Protein AF-A0A924T912-F1 (afdb_monomer)

Foldseek 3Di:
DQLAVPHAQFALDLLLLLQPHAEEDEDDDDCPDPVSVVVVVVVCVPRQKYHYRPPGIFGDDPDPLVRLVNSVSSVVSVVVCVVCVVVHHRDGDDPVSSVVSNVPPDDCVVLVVVDPDDPNVVSCVPPPPPDPPPDDDDDD

Solvent-accessible surface area (backbone atoms only — not comparable to full-atom values): 8494 Å² total; per-residue (Å²): 130,44,49,68,78,74,44,78,80,61,45,64,40,78,73,30,26,67,44,58,70,52,54,68,45,74,75,73,73,85,79,81,46,70,71,53,48,50,52,52,54,59,71,38,66,87,40,38,32,31,34,33,36,76,74,51,71,51,50,55,58,100,40,72,70,57,18,49,54,48,46,49,36,53,50,58,27,50,52,50,47,54,55,37,54,75,79,48,80,74,76,56,63,50,72,67,54,32,59,62,50,35,68,56,73,80,56,72,66,52,58,65,70,71,50,78,77,63,65,42,61,50,49,48,70,74,70,50,76,80,72,76,73,89,80,77,79,84,75,134

Structure (mmCIF, N/CA/C/O backbone):
data_AF-A0A924T912-F1
#
_entry.id   AF-A0A924T912-F1
#
loop_
_atom_site.group_PDB
_atom_site.id
_atom_site.type_symbol
_atom_site.label_atom_id
_atom_site.label_alt_id
_atom_site.label_comp_id
_atom_site.label_asym_id
_atom_site.label_entity_id
_atom_site.label_seq_id
_atom_site.pdbx_PDB_ins_code
_atom_site.Cartn_x
_atom_site.Cartn_y
_atom_site.Cartn_z
_atom_site.occupancy
_atom_site.B_iso_or_equiv
_atom_site.auth_seq_id
_atom_site.auth_comp_id
_atom_site.auth_asym_id
_atom_site.auth_atom_id
_atom_site.pdbx_PDB_model_num
ATOM 1 N N . MET A 1 1 ? 5.621 2.416 8.209 1.00 67.75 1 MET A N 1
ATOM 2 C CA . MET A 1 1 ? 4.510 3.397 8.269 1.00 67.75 1 MET A CA 1
ATOM 3 C C . MET A 1 1 ? 3.160 2.756 8.614 1.00 67.75 1 MET A C 1
ATOM 5 O O . MET A 1 1 ? 2.551 3.226 9.553 1.00 67.75 1 MET A O 1
ATOM 9 N N . LEU A 1 2 ? 2.723 1.642 8.011 1.00 90.06 2 LEU A N 1
ATOM 10 C CA . LEU A 1 2 ? 1.602 0.830 8.556 1.00 90.06 2 LEU A CA 1
ATOM 11 C C . LEU A 1 2 ? 2.043 -0.606 8.882 1.00 90.06 2 LEU A C 1
ATOM 13 O O . LEU A 1 2 ? 1.811 -1.116 9.978 1.00 90.06 2 LEU A O 1
ATOM 17 N N . THR A 1 3 ? 2.818 -1.213 7.980 1.00 93.31 3 THR A N 1
ATOM 18 C CA . THR A 1 3 ? 3.307 -2.596 8.116 1.00 93.31 3 THR A CA 1
ATOM 19 C C . THR A 1 3 ? 4.223 -2.832 9.318 1.00 93.31 3 THR A C 1
ATOM 21 O O . THR A 1 3 ? 4.304 -3.956 9.803 1.00 93.31 3 THR A O 1
ATOM 24 N N . THR A 1 4 ? 4.897 -1.794 9.825 1.00 92.62 4 THR A N 1
ATOM 25 C CA . THR A 1 4 ? 5.764 -1.874 11.017 1.00 92.62 4 THR A CA 1
ATOM 26 C C . THR A 1 4 ? 4.980 -2.110 12.307 1.00 92.62 4 THR A C 1
ATOM 28 O O . THR A 1 4 ? 5.515 -2.687 13.244 1.00 92.62 4 THR A O 1
ATOM 31 N N . VAL A 1 5 ? 3.713 -1.694 12.345 1.00 92.44 5 VAL A N 1
ATOM 32 C CA . VAL A 1 5 ? 2.818 -1.846 13.504 1.00 92.44 5 VAL A CA 1
ATOM 33 C C . VAL A 1 5 ? 1.704 -2.865 13.236 1.00 92.44 5 VAL A C 1
ATOM 35 O O . VAL A 1 5 ? 0.699 -2.890 13.935 1.00 92.44 5 VAL A O 1
ATOM 38 N N . GLY A 1 6 ? 1.859 -3.694 12.197 1.00 91.00 6 GLY A N 1
ATOM 39 C CA . GLY A 1 6 ? 0.881 -4.720 11.825 1.00 91.00 6 GLY A CA 1
ATOM 40 C C . GLY A 1 6 ? -0.423 -4.184 11.228 1.00 91.00 6 GLY A C 1
ATOM 41 O O . GLY A 1 6 ? -1.353 -4.960 11.036 1.00 91.00 6 GLY A O 1
ATOM 42 N N . GLN A 1 7 ? -0.498 -2.889 10.906 1.00 93.44 7 GLN A N 1
ATOM 43 C CA . GLN A 1 7 ? -1.678 -2.300 10.278 1.00 93.44 7 GLN A CA 1
ATOM 44 C C . GLN A 1 7 ? -1.723 -2.631 8.785 1.00 93.44 7 GLN A C 1
ATOM 46 O O . GLN A 1 7 ? -0.728 -2.493 8.065 1.00 93.44 7 GLN A O 1
ATOM 51 N N . THR A 1 8 ? -2.897 -3.049 8.316 1.00 93.25 8 THR A N 1
ATOM 52 C CA . THR A 1 8 ? -3.184 -3.243 6.891 1.00 93.25 8 THR A CA 1
ATOM 53 C C . THR A 1 8 ? -3.522 -1.911 6.244 1.00 93.25 8 THR A C 1
ATOM 55 O O . THR A 1 8 ? -4.198 -1.088 6.856 1.00 93.25 8 THR A O 1
ATOM 58 N N . TRP A 1 9 ? -3.112 -1.703 4.996 1.00 96.06 9 TRP A N 1
ATOM 59 C CA . TRP A 1 9 ? -3.560 -0.539 4.235 1.00 96.06 9 TRP A CA 1
ATOM 60 C C . TRP A 1 9 ? -5.038 -0.678 3.868 1.00 96.06 9 TRP A C 1
ATOM 62 O O . TRP A 1 9 ? -5.480 -1.757 3.475 1.00 96.06 9 TRP A O 1
ATOM 72 N N . GLN A 1 10 ? -5.793 0.408 4.003 1.00 96.19 10 GLN A N 1
ATOM 73 C CA . GLN A 1 10 ? -7.221 0.455 3.711 1.00 96.19 10 GLN A CA 1
ATOM 74 C C . GLN A 1 10 ? -7.560 1.706 2.888 1.00 96.19 10 GLN A C 1
ATOM 76 O O . GLN A 1 10 ? -6.999 2.769 3.162 1.00 96.19 10 GLN A O 1
ATOM 81 N N . PRO A 1 11 ? -8.484 1.635 1.913 1.00 95.62 11 PRO A N 1
ATOM 82 C CA . PRO A 1 11 ? -8.853 2.783 1.087 1.00 95.62 11 PRO A CA 1
ATOM 83 C C . PRO A 1 11 ? -9.719 3.770 1.885 1.00 95.62 11 PRO A C 1
ATOM 85 O O . PRO A 1 11 ? -10.941 3.674 1.908 1.00 95.62 11 PRO A O 1
ATOM 88 N N . VAL A 1 12 ? -9.087 4.743 2.543 1.00 95.88 12 VAL A N 1
ATOM 89 C CA . VAL A 1 12 ? -9.761 5.788 3.343 1.00 95.88 12 VAL A CA 1
ATOM 90 C C . VAL A 1 12 ? -9.991 7.078 2.548 1.00 95.88 12 VAL A C 1
ATOM 92 O O . VAL A 1 12 ? -10.435 8.091 3.084 1.00 95.88 12 VAL A O 1
ATOM 95 N N . THR A 1 13 ? -9.658 7.064 1.256 1.00 92.38 13 THR A N 1
ATOM 96 C CA . THR A 1 13 ? -9.883 8.167 0.322 1.00 92.38 13 THR A CA 1
ATOM 97 C C . THR A 1 13 ? -10.392 7.670 -1.019 1.00 92.38 13 THR A C 1
ATOM 99 O O . THR A 1 13 ? -10.016 6.598 -1.490 1.00 92.38 13 THR A O 1
ATOM 102 N N . MET A 1 14 ? -11.177 8.508 -1.693 1.00 91.94 14 MET A N 1
ATOM 103 C CA . MET A 1 14 ? -11.712 8.225 -3.028 1.00 91.94 14 MET A CA 1
ATOM 104 C C . MET A 1 14 ? -10.601 7.986 -4.059 1.00 91.94 14 MET A C 1
ATOM 106 O O . MET A 1 14 ? -10.724 7.125 -4.923 1.00 91.94 14 MET A O 1
ATOM 110 N N . GLN A 1 15 ? -9.495 8.728 -3.966 1.00 87.69 15 GLN A N 1
ATOM 111 C CA . GLN A 1 15 ? -8.365 8.628 -4.891 1.00 87.69 15 GLN A CA 1
ATOM 112 C C . GLN A 1 15 ? -7.656 7.278 -4.779 1.00 87.69 15 GLN A C 1
ATOM 114 O O . GLN A 1 15 ? -7.162 6.771 -5.778 1.00 87.69 15 GLN A O 1
ATOM 119 N N . ALA A 1 16 ? -7.632 6.679 -3.588 1.00 89.56 16 ALA A N 1
ATOM 120 C CA . ALA A 1 16 ? -6.985 5.395 -3.352 1.00 89.56 16 ALA A CA 1
ATOM 121 C C . ALA A 1 16 ? -7.662 4.230 -4.087 1.00 89.56 16 ALA A C 1
ATOM 123 O O . ALA A 1 16 ? -7.008 3.232 -4.382 1.00 89.56 16 ALA A O 1
ATOM 124 N N . THR A 1 17 ? -8.943 4.368 -4.444 1.00 91.88 17 THR A N 1
ATOM 125 C CA . THR A 1 17 ? -9.720 3.322 -5.135 1.00 91.88 17 THR A CA 1
ATOM 126 C C . THR A 1 17 ? -9.101 2.895 -6.467 1.00 91.88 17 THR A C 1
ATOM 128 O O . THR A 1 17 ? -9.247 1.746 -6.877 1.00 91.88 17 THR A O 1
ATOM 131 N N . VAL A 1 18 ? -8.325 3.771 -7.120 1.00 88.69 18 VAL A N 1
ATOM 132 C CA . VAL A 1 18 ? -7.648 3.457 -8.389 1.00 88.69 18 VAL A CA 1
ATOM 133 C C . VAL A 1 18 ? -6.595 2.355 -8.252 1.00 88.69 18 VAL A C 1
ATOM 135 O O . VAL A 1 18 ? -6.239 1.745 -9.268 1.00 88.69 18 VAL A O 1
ATOM 138 N N . LEU A 1 19 ? -6.076 2.131 -7.038 1.00 90.94 19 LEU A N 1
ATOM 139 C CA . LEU A 1 19 ? -5.045 1.138 -6.718 1.00 90.94 19 LEU A CA 1
ATOM 140 C C . LEU A 1 19 ? -5.626 -0.270 -6.566 1.00 90.94 19 LEU A C 1
ATOM 142 O O . LEU A 1 19 ? -4.934 -1.236 -6.866 1.00 90.94 19 LEU A O 1
ATOM 146 N N . GLY A 1 20 ? -6.889 -0.387 -6.150 1.00 90.50 20 GLY A N 1
ATOM 147 C CA . GLY A 1 20 ? -7.423 -1.655 -5.658 1.00 90.50 20 GLY A CA 1
ATOM 148 C C . GLY A 1 20 ? -6.731 -2.103 -4.359 1.00 90.50 20 GLY A C 1
ATOM 149 O O . GLY A 1 20 ? -6.162 -1.270 -3.645 1.00 90.50 20 GLY A O 1
ATOM 150 N N . PRO A 1 21 ? -6.787 -3.404 -4.024 1.00 91.38 21 PRO A N 1
ATOM 151 C CA . PRO A 1 21 ? -6.105 -3.952 -2.855 1.00 91.38 21 PRO A CA 1
ATOM 152 C C . PRO A 1 21 ? -4.584 -3.754 -2.915 1.00 91.38 21 PRO A C 1
ATOM 154 O O . PRO A 1 21 ? -3.977 -3.879 -3.977 1.00 91.38 21 PRO A O 1
ATOM 157 N N . ALA A 1 22 ? -3.965 -3.515 -1.756 1.00 94.62 22 ALA A N 1
ATOM 158 C CA . ALA A 1 22 ? -2.513 -3.419 -1.600 1.00 94.62 22 ALA A CA 1
ATOM 159 C C . ALA A 1 22 ? -2.006 -4.535 -0.660 1.00 94.62 22 ALA A C 1
ATOM 161 O O . ALA A 1 22 ? -1.908 -4.318 0.555 1.00 94.62 22 ALA A O 1
ATOM 162 N N . PRO A 1 23 ? -1.727 -5.750 -1.176 1.00 94.56 23 PRO A N 1
ATOM 163 C CA . PRO A 1 23 ? -1.279 -6.876 -0.360 1.00 94.56 23 PRO A CA 1
ATOM 164 C C . PRO A 1 23 ? 0.109 -6.630 0.254 1.00 94.56 23 PR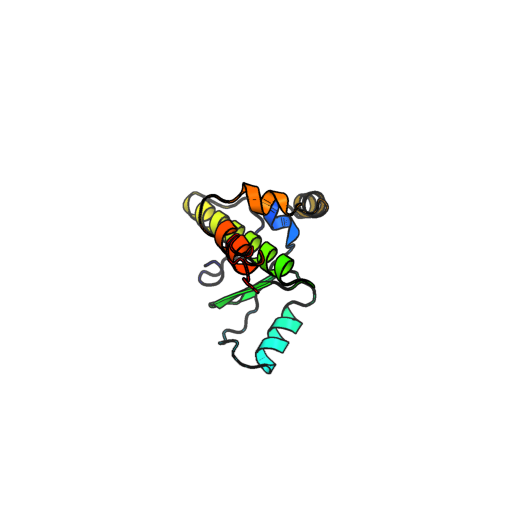O A C 1
ATOM 166 O O . PRO A 1 23 ? 0.881 -5.791 -0.209 1.00 94.56 23 PRO A O 1
ATOM 169 N N . VAL A 1 24 ? 0.436 -7.372 1.320 1.00 95.44 24 VAL A N 1
ATOM 170 C CA . VAL A 1 24 ? 1.703 -7.225 2.057 1.00 95.44 24 VAL A CA 1
ATOM 171 C C . VAL A 1 24 ? 2.659 -8.370 1.730 1.00 95.44 24 VAL A C 1
ATOM 173 O O . VAL A 1 24 ? 2.423 -9.514 2.128 1.00 95.44 24 VAL A O 1
ATOM 176 N N . PHE A 1 25 ? 3.782 -8.054 1.088 1.00 95.12 25 PHE A N 1
ATOM 177 C CA . PHE A 1 25 ? 4.904 -8.969 0.916 1.00 95.12 25 PHE A CA 1
ATOM 178 C C . PHE A 1 25 ? 5.543 -9.248 2.280 1.00 95.12 25 PHE A C 1
ATOM 180 O O . PHE A 1 25 ? 6.034 -8.342 2.964 1.00 95.12 25 PHE A O 1
ATOM 187 N N . LYS A 1 26 ? 5.480 -10.511 2.718 1.00 93.38 26 LYS A N 1
ATOM 188 C CA . LYS A 1 26 ? 5.789 -10.899 4.106 1.00 93.38 26 LYS A CA 1
ATOM 189 C C . LYS A 1 26 ? 7.282 -11.0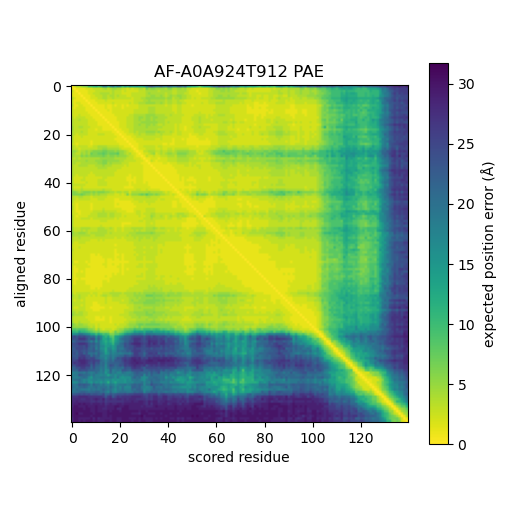61 4.388 1.00 93.38 26 LYS A C 1
ATOM 191 O O . LYS A 1 26 ? 7.688 -10.887 5.541 1.00 93.38 26 LYS A O 1
ATOM 196 N N . LYS A 1 27 ? 8.082 -11.425 3.380 1.00 93.19 27 LYS A N 1
ATOM 197 C CA . LYS A 1 27 ? 9.524 -11.647 3.539 1.00 93.19 27 LYS A CA 1
ATOM 198 C C . LYS A 1 27 ? 10.197 -10.314 3.868 1.00 93.19 27 LYS A C 1
ATOM 200 O O . LYS A 1 27 ? 10.060 -9.340 3.138 1.00 93.19 27 LYS A O 1
ATOM 205 N N . THR A 1 28 ? 10.908 -10.271 4.994 1.00 90.19 28 THR A N 1
ATOM 206 C CA . THR A 1 28 ? 11.704 -9.100 5.387 1.00 90.19 28 THR A CA 1
ATOM 207 C C . THR A 1 28 ? 13.104 -9.269 4.808 1.00 90.19 28 THR A C 1
ATOM 209 O O . THR A 1 28 ? 13.853 -10.131 5.260 1.00 90.19 28 THR A O 1
ATOM 212 N N . ALA A 1 29 ? 13.436 -8.481 3.791 1.00 88.25 29 ALA A N 1
ATOM 213 C CA . ALA A 1 29 ? 14.738 -8.494 3.135 1.00 88.25 29 ALA A CA 1
ATOM 214 C C . ALA A 1 29 ? 15.048 -7.109 2.555 1.00 88.25 29 ALA A C 1
ATOM 216 O O . ALA A 1 29 ? 14.133 -6.354 2.228 1.00 88.25 29 ALA A O 1
ATOM 217 N N . SER A 1 30 ? 16.335 -6.792 2.403 1.00 90.50 30 SER A N 1
ATOM 218 C CA . SER A 1 30 ? 16.758 -5.689 1.538 1.00 90.50 30 SER A CA 1
ATOM 219 C C . SER A 1 30 ? 16.658 -6.164 0.092 1.00 90.50 30 SER A C 1
ATOM 221 O O . SER A 1 30 ? 17.342 -7.114 -0.291 1.00 90.50 30 SER A O 1
ATOM 223 N N . ILE A 1 31 ? 15.773 -5.555 -0.698 1.00 91.06 31 ILE A N 1
ATOM 224 C CA . ILE A 1 31 ? 15.567 -5.932 -2.101 1.00 91.06 31 ILE A CA 1
ATOM 225 C C . ILE A 1 31 ? 16.687 -5.305 -2.937 1.00 91.06 31 ILE A C 1
ATOM 227 O O . ILE A 1 31 ? 16.546 -4.219 -3.489 1.00 91.06 31 ILE A O 1
ATOM 231 N N . ASN A 1 32 ? 17.838 -5.973 -2.966 1.00 93.69 32 ASN A N 1
ATOM 232 C CA . ASN A 1 32 ? 19.071 -5.479 -3.587 1.00 93.69 32 ASN A CA 1
ATOM 233 C C . ASN A 1 32 ? 19.654 -6.442 -4.636 1.00 93.69 32 ASN A C 1
ATOM 235 O O . ASN A 1 32 ? 20.784 -6.262 -5.087 1.00 93.69 32 ASN A O 1
ATOM 239 N N . SER A 1 33 ? 18.890 -7.463 -5.024 1.00 95.56 33 SER A N 1
ATOM 240 C CA . SER A 1 33 ? 19.272 -8.445 -6.034 1.00 95.56 33 SER A CA 1
ATOM 241 C C . SER A 1 33 ? 18.152 -8.644 -7.050 1.00 95.56 33 SER A C 1
ATOM 243 O O . SER A 1 33 ? 16.973 -8.469 -6.739 1.00 95.56 33 SER A O 1
ATOM 245 N N . VAL A 1 34 ? 18.523 -9.052 -8.266 1.00 96.62 34 VAL A N 1
ATOM 246 C CA . VAL A 1 34 ? 17.561 -9.345 -9.341 1.00 96.62 34 VAL A CA 1
ATOM 247 C C . VAL A 1 34 ? 16.596 -10.455 -8.925 1.00 96.62 34 VAL A C 1
ATOM 249 O O . VAL A 1 34 ? 15.399 -10.324 -9.144 1.00 96.62 34 VAL A O 1
ATOM 252 N N . ALA A 1 35 ? 17.091 -11.507 -8.267 1.00 96.50 35 ALA A N 1
ATOM 253 C CA . ALA A 1 35 ? 16.258 -12.616 -7.804 1.00 96.50 3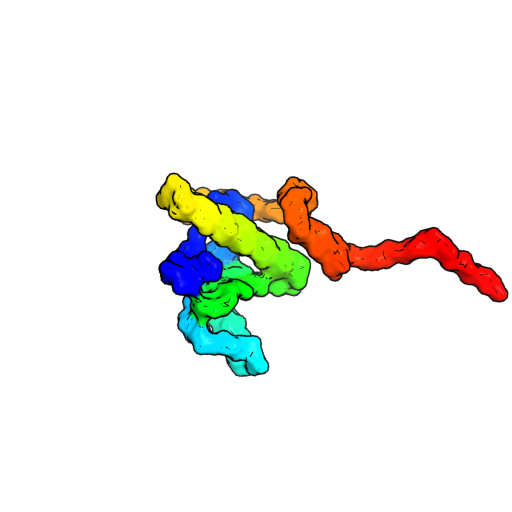5 ALA A CA 1
ATOM 254 C C . ALA A 1 35 ? 15.168 -12.159 -6.818 1.00 96.50 35 ALA A C 1
ATOM 256 O O . ALA A 1 35 ? 14.011 -12.537 -6.967 1.00 96.50 35 ALA A O 1
ATOM 257 N N . LEU A 1 36 ? 15.510 -11.294 -5.854 1.00 94.56 36 LEU A N 1
ATOM 258 C CA . LEU A 1 36 ? 14.518 -10.727 -4.933 1.00 94.56 36 LEU A CA 1
ATOM 259 C C . LEU A 1 36 ? 13.569 -9.753 -5.638 1.00 94.56 36 LEU A C 1
ATOM 261 O O . LEU A 1 36 ? 12.391 -9.702 -5.304 1.00 94.56 36 LEU A O 1
ATOM 265 N N . GLY A 1 37 ? 14.065 -8.989 -6.615 1.00 94.31 37 GLY A N 1
ATOM 266 C CA . GLY A 1 37 ? 13.225 -8.120 -7.437 1.00 94.31 37 GLY A CA 1
ATOM 267 C C . GLY A 1 37 ? 12.172 -8.905 -8.224 1.00 94.31 37 GLY A C 1
ATOM 268 O O . GLY A 1 37 ? 11.010 -8.508 -8.242 1.00 94.31 37 GLY A O 1
ATOM 269 N N . LEU A 1 38 ? 12.558 -10.040 -8.813 1.00 96.12 38 LEU A N 1
ATOM 270 C CA . LEU A 1 38 ? 11.641 -10.947 -9.506 1.00 96.12 38 LEU A CA 1
ATOM 271 C C . LEU A 1 38 ? 10.623 -11.565 -8.548 1.00 96.12 38 LEU A C 1
ATOM 273 O O . LEU A 1 38 ? 9.447 -11.595 -8.877 1.00 96.12 38 LEU A O 1
ATOM 277 N N . GLU A 1 39 ? 11.036 -11.960 -7.343 1.00 96.62 39 GLU A N 1
ATOM 278 C CA . GLU A 1 39 ? 10.106 -12.471 -6.329 1.00 96.62 39 GLU A CA 1
ATOM 279 C C . GLU A 1 39 ? 9.053 -11.421 -5.927 1.00 96.62 39 GLU A C 1
ATOM 281 O O . GLU A 1 39 ? 7.876 -11.738 -5.765 1.00 96.62 39 GLU A O 1
ATOM 286 N N . VAL A 1 40 ? 9.451 -10.151 -5.791 1.00 95.25 40 VAL A N 1
ATOM 287 C CA . VAL A 1 40 ? 8.508 -9.052 -5.524 1.00 95.25 40 VAL A CA 1
ATOM 288 C C . VAL A 1 40 ? 7.595 -8.800 -6.726 1.00 95.25 40 VAL A C 1
ATOM 290 O O . VAL A 1 40 ? 6.410 -8.529 -6.538 1.00 95.25 40 VAL A O 1
ATOM 293 N N . ALA A 1 41 ? 8.121 -8.891 -7.950 1.00 94.12 41 ALA A N 1
ATOM 294 C CA . ALA A 1 41 ? 7.333 -8.735 -9.169 1.00 94.12 41 ALA A CA 1
ATOM 295 C C . ALA A 1 41 ? 6.299 -9.862 -9.332 1.00 94.12 41 ALA A C 1
ATOM 297 O O . ALA A 1 41 ? 5.146 -9.581 -9.647 1.00 94.12 41 ALA A O 1
ATOM 298 N N . GLU A 1 42 ? 6.684 -11.109 -9.052 1.00 96.06 42 GLU A N 1
ATOM 299 C CA . GLU A 1 42 ? 5.775 -12.259 -9.001 1.00 96.06 42 GLU A CA 1
ATOM 300 C C . GLU A 1 42 ? 4.725 -12.085 -7.907 1.00 96.06 42 GLU A C 1
ATOM 302 O O . GLU A 1 42 ? 3.550 -12.313 -8.155 1.00 96.06 42 GLU A O 1
ATOM 307 N N . PHE A 1 43 ? 5.113 -11.622 -6.715 1.00 95.69 43 PHE A N 1
ATOM 308 C CA . PHE A 1 43 ? 4.161 -11.354 -5.636 1.00 95.69 43 PHE A CA 1
ATOM 309 C C . PHE A 1 43 ? 3.135 -10.275 -5.994 1.00 95.69 43 PHE A C 1
ATOM 311 O O . PHE A 1 43 ? 2.001 -10.320 -5.516 1.00 95.69 43 PHE A O 1
ATOM 318 N N . LEU A 1 44 ? 3.541 -9.280 -6.784 1.00 93.38 44 LEU A N 1
ATOM 319 C CA . LEU A 1 44 ? 2.643 -8.221 -7.210 1.00 93.38 44 LEU A CA 1
ATOM 320 C C . LEU A 1 44 ? 1.510 -8.782 -8.087 1.00 93.38 44 LEU A C 1
ATOM 322 O O . LEU A 1 44 ? 0.402 -8.279 -7.974 1.00 93.38 44 LEU A O 1
ATOM 326 N N . ASP A 1 45 ? 1.763 -9.809 -8.908 1.00 91.12 45 ASP A N 1
ATOM 327 C CA . ASP A 1 45 ? 0.771 -10.586 -9.684 1.00 91.12 45 ASP A CA 1
ATOM 328 C C . ASP A 1 45 ? -0.376 -9.754 -10.300 1.00 91.12 45 ASP A C 1
ATOM 330 O O . ASP A 1 45 ? -1.565 -10.006 -10.104 1.00 91.12 45 ASP A O 1
ATOM 334 N N . GLY A 1 46 ? -0.031 -8.667 -10.994 1.00 85.56 46 GLY A N 1
ATOM 335 C CA . GLY A 1 46 ? -1.016 -7.779 -11.627 1.00 85.56 46 GLY A CA 1
ATOM 336 C C . GLY A 1 46 ? -1.765 -6.831 -10.677 1.00 85.56 46 GLY A C 1
ATOM 337 O O . GLY A 1 46 ? -2.513 -5.969 -11.146 1.00 85.56 46 GLY A O 1
ATOM 338 N N . ALA A 1 47 ? -1.540 -6.906 -9.363 1.00 92.19 47 ALA A N 1
ATOM 339 C CA . ALA A 1 47 ? -1.901 -5.832 -8.446 1.00 92.19 47 ALA A CA 1
ATOM 340 C C . ALA A 1 47 ? -1.127 -4.554 -8.804 1.00 92.19 47 ALA A C 1
ATOM 342 O O . ALA A 1 47 ? 0.014 -4.568 -9.256 1.00 92.19 47 ALA A O 1
ATOM 343 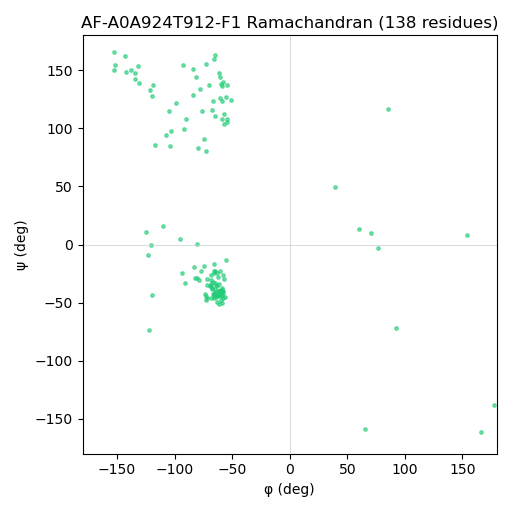N N . LYS A 1 48 ? -1.746 -3.399 -8.582 1.00 93.75 48 LYS A N 1
ATOM 344 C CA . LYS A 1 48 ? -1.141 -2.107 -8.948 1.00 93.75 48 LYS A CA 1
ATOM 345 C C . LYS A 1 48 ? -0.169 -1.588 -7.892 1.00 93.75 48 LYS A C 1
ATOM 347 O O . LYS A 1 48 ? 0.636 -0.694 -8.161 1.00 93.75 48 LYS A O 1
ATOM 352 N N . ALA A 1 49 ? -0.279 -2.109 -6.675 1.00 95.44 49 ALA A N 1
ATOM 353 C CA . ALA A 1 49 ? 0.522 -1.721 -5.532 1.00 95.44 49 ALA A CA 1
ATOM 354 C C . ALA A 1 49 ? 0.652 -2.880 -4.546 1.00 95.44 49 ALA A C 1
ATOM 356 O O . ALA A 1 49 ? -0.270 -3.672 -4.391 1.00 95.44 49 ALA A O 1
ATOM 357 N N . ALA A 1 50 ? 1.766 -2.920 -3.826 1.00 95.31 50 ALA A N 1
ATOM 358 C CA . ALA A 1 50 ? 1.981 -3.815 -2.702 1.00 95.31 50 ALA A CA 1
ATOM 359 C C . ALA A 1 50 ? 2.764 -3.098 -1.601 1.00 95.31 50 ALA A C 1
ATOM 361 O O . ALA A 1 50 ? 3.613 -2.242 -1.860 1.00 95.31 50 ALA A O 1
ATOM 362 N N . LEU A 1 51 ? 2.502 -3.472 -0.355 1.00 95.56 51 LEU A N 1
ATOM 363 C CA . LEU A 1 51 ? 3.325 -3.085 0.782 1.00 95.56 51 LEU A CA 1
ATOM 364 C C . LEU A 1 51 ? 4.380 -4.157 1.047 1.00 95.56 51 LEU A C 1
ATOM 366 O O . LEU A 1 51 ? 4.176 -5.335 0.779 1.00 95.56 51 LEU A O 1
ATOM 370 N N . MET A 1 52 ? 5.488 -3.767 1.660 1.00 94.44 52 MET A N 1
ATOM 371 C CA . MET A 1 52 ? 6.557 -4.667 2.079 1.00 94.44 52 MET A CA 1
ATOM 372 C C . MET A 1 52 ? 6.733 -4.573 3.593 1.00 94.44 52 MET A C 1
ATOM 374 O O . MET A 1 52 ? 6.867 -3.479 4.163 1.00 94.44 52 MET A O 1
ATOM 378 N N . ARG A 1 53 ? 6.711 -5.722 4.273 1.00 94.00 53 ARG A N 1
ATOM 379 C CA . ARG A 1 53 ? 6.812 -5.777 5.735 1.00 94.00 53 ARG A CA 1
ATOM 380 C C . ARG A 1 53 ? 8.139 -5.168 6.212 1.00 94.00 53 ARG A C 1
ATOM 382 O O . ARG A 1 53 ? 9.202 -5.578 5.765 1.00 94.00 53 ARG A O 1
ATOM 389 N N . HIS A 1 54 ? 8.058 -4.193 7.124 1.00 92.25 54 HIS A N 1
ATOM 390 C CA . HIS A 1 54 ? 9.200 -3.442 7.679 1.00 92.25 54 HIS A CA 1
ATOM 391 C C . HIS A 1 54 ? 10.051 -2.653 6.667 1.00 92.25 54 HIS A C 1
ATOM 393 O O . HIS A 1 54 ? 11.135 -2.206 7.027 1.00 92.25 54 HIS A O 1
ATOM 399 N N . HIS A 1 55 ? 9.582 -2.461 5.432 1.00 92.69 55 HIS A N 1
ATOM 400 C CA . HIS A 1 55 ? 10.379 -1.823 4.384 1.00 92.69 55 HIS A CA 1
ATOM 401 C C . HIS A 1 55 ? 9.684 -0.581 3.824 1.00 92.69 55 HIS A C 1
ATOM 403 O O . HIS A 1 55 ? 10.071 0.544 4.119 1.00 92.69 55 HIS A O 1
ATOM 409 N N . GLY A 1 56 ? 8.637 -0.766 3.025 1.00 92.12 56 GLY A N 1
ATOM 410 C CA . GLY A 1 56 ? 7.993 0.327 2.305 1.00 92.12 56 GLY A CA 1
ATOM 411 C C . GLY A 1 56 ? 6.871 -0.188 1.423 1.00 92.12 56 GLY A C 1
ATOM 412 O O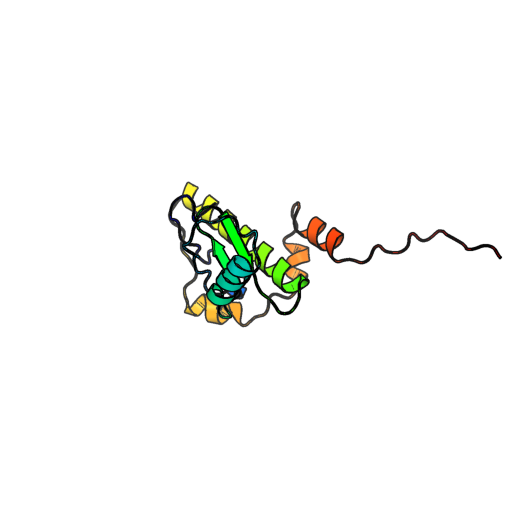 . GLY A 1 56 ? 6.118 -1.065 1.842 1.00 92.12 56 GLY A O 1
ATOM 413 N N . ALA A 1 57 ? 6.780 0.339 0.209 1.00 94.69 57 ALA A N 1
ATOM 414 C CA . ALA A 1 57 ? 5.795 -0.071 -0.777 1.00 94.69 57 ALA A CA 1
ATOM 415 C C . ALA A 1 57 ? 6.383 -0.060 -2.191 1.00 94.69 57 ALA A C 1
ATOM 417 O O . ALA A 1 57 ? 7.416 0.562 -2.435 1.00 94.69 57 ALA A O 1
ATOM 418 N N . VAL A 1 58 ? 5.711 -0.752 -3.104 1.00 94.19 58 VAL A N 1
ATOM 419 C CA . VAL A 1 58 ? 6.032 -0.812 -4.529 1.00 94.19 58 VAL A CA 1
ATOM 420 C C . VAL A 1 58 ? 4.751 -0.642 -5.340 1.00 94.19 58 VAL A C 1
ATOM 422 O O . VAL A 1 58 ? 3.677 -1.062 -4.911 1.00 94.19 58 VAL A O 1
ATOM 425 N N . THR A 1 59 ? 4.860 -0.024 -6.511 1.00 94.75 59 THR A N 1
ATOM 426 C CA . THR A 1 59 ? 3.766 0.133 -7.476 1.00 94.75 59 THR A CA 1
ATOM 427 C C . THR A 1 59 ? 4.242 -0.284 -8.855 1.00 94.75 59 THR A C 1
ATOM 429 O O . THR A 1 59 ? 5.360 0.063 -9.237 1.00 94.75 59 THR A O 1
ATOM 432 N N . GLY A 1 60 ? 3.397 -0.992 -9.600 1.00 90.75 60 GLY A N 1
ATOM 433 C CA . GLY A 1 60 ? 3.696 -1.447 -10.957 1.00 90.75 60 GLY A CA 1
ATOM 434 C C . GLY A 1 60 ? 2.671 -0.919 -11.950 1.00 90.75 60 GLY A C 1
ATOM 435 O O . GLY A 1 60 ? 1.473 -0.991 -11.694 1.00 90.75 60 GLY A O 1
ATOM 436 N N . GLU A 1 61 ? 3.155 -0.382 -13.068 1.00 89.56 61 GLU A N 1
ATOM 437 C CA . GLU A 1 61 ? 2.355 0.042 -14.218 1.00 89.56 61 GLU A CA 1
ATOM 438 C C . GLU A 1 61 ? 3.179 -0.032 -15.506 1.00 89.56 61 GLU A C 1
ATOM 440 O O . GLU A 1 61 ? 4.409 -0.097 -15.465 1.00 89.56 61 GLU A O 1
ATOM 445 N N . ALA A 1 62 ? 2.497 0.031 -16.652 1.00 88.06 62 ALA A N 1
ATOM 446 C CA . ALA A 1 62 ? 3.150 0.064 -17.964 1.00 88.06 62 ALA A CA 1
ATOM 447 C C . ALA A 1 62 ? 3.968 1.351 -18.204 1.00 88.06 62 ALA A C 1
ATOM 449 O O . ALA A 1 62 ? 4.901 1.355 -19.004 1.00 88.06 62 ALA A O 1
ATOM 450 N N . SER A 1 63 ? 3.625 2.443 -17.515 1.00 89.19 63 SER A N 1
ATOM 451 C CA . SER A 1 63 ? 4.298 3.741 -17.610 1.00 89.19 63 SER A CA 1
ATOM 452 C C . SER A 1 63 ? 4.881 4.154 -16.263 1.00 89.19 63 SER A C 1
ATOM 454 O O . SER A 1 63 ? 4.209 4.079 -15.233 1.00 89.19 63 SER A O 1
ATOM 456 N N . VAL A 1 64 ? 6.110 4.679 -16.275 1.00 87.69 64 VAL A N 1
ATOM 457 C CA . VAL A 1 64 ? 6.774 5.214 -15.073 1.00 87.69 64 VAL A CA 1
ATOM 458 C C . VAL A 1 64 ? 5.958 6.349 -14.449 1.00 87.69 64 VAL A C 1
ATOM 460 O O . VAL A 1 64 ? 5.850 6.426 -13.227 1.00 87.69 64 VAL A O 1
ATOM 463 N N . SER A 1 65 ? 5.348 7.213 -15.267 1.00 84.25 65 SER A N 1
ATOM 464 C CA . SER A 1 65 ? 4.517 8.315 -14.768 1.00 84.25 65 SER A CA 1
ATOM 465 C C . SER A 1 65 ? 3.267 7.808 -14.048 1.00 84.25 65 SER A C 1
ATOM 467 O O . SER A 1 65 ? 2.906 8.358 -13.007 1.00 84.25 65 SER A O 1
ATOM 469 N N . ASP A 1 66 ? 2.649 6.737 -14.549 1.00 85.00 66 ASP A N 1
ATOM 470 C CA . ASP A 1 66 ? 1.470 6.133 -13.924 1.00 85.00 66 ASP A CA 1
ATOM 471 C C . ASP A 1 66 ? 1.848 5.374 -12.650 1.00 85.00 66 ASP A C 1
ATOM 473 O O . ASP A 1 66 ? 1.194 5.546 -11.619 1.00 85.00 66 ASP A O 1
ATOM 477 N N . ALA A 1 67 ? 2.950 4.615 -12.672 1.00 89.56 67 ALA A N 1
ATOM 478 C CA . ALA A 1 67 ? 3.499 3.968 -11.481 1.00 89.56 67 ALA A CA 1
ATOM 479 C C . ALA A 1 67 ? 3.779 5.007 -10.385 1.00 89.56 67 ALA A C 1
ATOM 481 O O . ALA A 1 67 ? 3.384 4.839 -9.234 1.00 89.56 67 ALA A O 1
ATOM 482 N N . PHE A 1 68 ? 4.385 6.137 -10.748 1.00 88.25 68 PHE A N 1
ATOM 483 C CA . PHE A 1 68 ? 4.672 7.210 -9.807 1.00 88.25 68 PHE A CA 1
ATOM 484 C C . PHE A 1 68 ? 3.404 7.892 -9.270 1.00 88.25 68 PHE A C 1
ATOM 486 O O . PHE A 1 68 ? 3.296 8.132 -8.066 1.00 88.25 68 PHE A O 1
ATOM 493 N N . ALA A 1 69 ? 2.412 8.171 -10.122 1.00 85.12 69 ALA A N 1
ATOM 494 C CA . ALA A 1 69 ? 1.129 8.717 -9.678 1.00 85.12 69 ALA A CA 1
ATOM 495 C C . ALA A 1 69 ? 0.428 7.776 -8.682 1.00 85.12 69 ALA A C 1
ATOM 497 O O . ALA A 1 69 ? -0.117 8.223 -7.671 1.00 85.12 69 ALA A O 1
ATOM 498 N N . ARG A 1 70 ? 0.501 6.461 -8.918 1.00 89.56 70 ARG A N 1
ATOM 499 C CA . ARG A 1 70 ? 0.003 5.447 -7.982 1.00 89.56 70 ARG A CA 1
ATOM 500 C C . ARG A 1 70 ? 0.761 5.433 -6.668 1.00 89.56 70 ARG A C 1
ATOM 502 O O . ARG A 1 70 ? 0.118 5.363 -5.624 1.00 89.56 70 ARG A O 1
ATOM 509 N N . ALA A 1 71 ? 2.087 5.538 -6.701 1.00 92.38 71 ALA A N 1
ATOM 510 C CA . ALA A 1 71 ? 2.895 5.614 -5.489 1.00 92.38 71 ALA A CA 1
ATOM 511 C C . ALA A 1 71 ? 2.482 6.813 -4.622 1.00 92.38 71 ALA A C 1
ATOM 513 O O . ALA A 1 71 ? 2.341 6.675 -3.408 1.00 92.38 71 ALA A O 1
ATOM 514 N N . ILE A 1 72 ? 2.186 7.961 -5.247 1.00 91.12 72 ILE A N 1
ATOM 515 C CA . ILE A 1 72 ? 1.648 9.132 -4.543 1.00 91.12 72 ILE A CA 1
ATOM 516 C C . ILE A 1 72 ? 0.304 8.810 -3.890 1.00 91.12 72 ILE A C 1
ATOM 518 O O . ILE A 1 72 ? 0.140 9.077 -2.704 1.00 91.12 72 ILE A O 1
ATOM 522 N N . TYR A 1 73 ? -0.659 8.243 -4.622 1.00 91.56 73 TYR A N 1
ATOM 523 C CA . TYR A 1 73 ? -1.967 7.924 -4.037 1.00 91.56 73 TYR A CA 1
ATOM 524 C C . TYR A 1 73 ? -1.879 6.889 -2.915 1.00 91.56 73 TYR A C 1
ATOM 526 O O . TYR A 1 73 ? -2.614 6.993 -1.933 1.00 91.56 73 TYR A O 1
ATOM 534 N N . LEU A 1 74 ? -0.969 5.922 -3.037 1.00 94.75 74 LEU A N 1
ATOM 535 C CA . LEU A 1 74 ? -0.748 4.897 -2.026 1.00 94.75 74 LEU A CA 1
ATOM 536 C C . LEU A 1 74 ? -0.257 5.520 -0.715 1.00 94.75 74 LEU A C 1
ATOM 538 O O . LEU A 1 74 ? -0.834 5.246 0.341 1.00 94.75 74 LEU A O 1
ATOM 542 N N . GLU A 1 75 ? 0.756 6.385 -0.802 1.00 94.94 75 GLU A N 1
ATOM 543 C CA . GLU A 1 75 ? 1.358 7.068 0.346 1.00 94.94 75 GLU A CA 1
ATOM 544 C C . GLU A 1 75 ? 0.398 8.084 0.973 1.00 94.94 75 GLU A C 1
ATOM 546 O O . GLU A 1 75 ? 0.186 8.096 2.181 1.00 94.94 75 GLU A O 1
ATOM 551 N N . GLU A 1 76 ? -0.257 8.898 0.151 1.00 93.69 76 GLU A N 1
ATOM 552 C CA . GLU A 1 76 ? -1.172 9.952 0.593 1.00 93.69 76 GLU A CA 1
ATOM 553 C C . GLU A 1 76 ? -2.411 9.360 1.296 1.00 93.69 76 GLU A C 1
ATOM 555 O O . GLU A 1 76 ? -2.928 9.920 2.271 1.00 93.69 76 GLU A O 1
ATOM 560 N N . ASN A 1 77 ? -2.857 8.177 0.861 1.00 95.44 77 ASN A N 1
ATOM 561 C CA . ASN A 1 77 ? -3.870 7.404 1.567 1.00 95.44 77 ASN A CA 1
ATOM 562 C C . ASN A 1 77 ? -3.334 6.793 2.870 1.00 95.44 77 ASN A C 1
ATOM 564 O O . ASN A 1 77 ? -3.992 6.914 3.901 1.00 95.44 77 ASN A O 1
ATOM 568 N N . ALA A 1 78 ? -2.144 6.179 2.852 1.00 96.12 78 ALA A N 1
ATOM 569 C CA . ALA A 1 78 ? -1.532 5.596 4.048 1.00 96.12 78 ALA A CA 1
ATOM 570 C C . ALA A 1 78 ? -1.317 6.648 5.149 1.00 96.12 78 ALA A C 1
ATOM 572 O O . ALA A 1 78 ? -1.590 6.390 6.321 1.00 96.12 78 ALA A O 1
ATOM 573 N N . HIS A 1 79 ? -0.904 7.857 4.765 1.00 96.00 79 HIS A N 1
ATOM 574 C CA . HIS A 1 79 ? -0.748 8.988 5.668 1.00 96.00 79 HIS A CA 1
ATOM 575 C C . HIS A 1 79 ? -2.090 9.424 6.271 1.00 96.00 79 HIS A C 1
ATOM 577 O O . HIS A 1 79 ? -2.188 9.591 7.486 1.00 96.00 79 HIS A O 1
ATOM 583 N N . ARG A 1 80 ? -3.158 9.536 5.469 1.00 95.38 80 ARG A N 1
ATOM 584 C CA . ARG A 1 80 ? -4.503 9.810 6.008 1.00 95.38 80 ARG A CA 1
ATOM 585 C C . ARG A 1 80 ? -5.000 8.714 6.934 1.00 95.38 80 ARG A C 1
ATOM 587 O O . ARG A 1 80 ? -5.591 9.034 7.958 1.00 95.38 80 ARG A O 1
ATOM 594 N N . GLN A 1 81 ? -4.749 7.450 6.603 1.00 96.81 81 GLN A N 1
ATOM 595 C CA . GLN A 1 81 ? -5.105 6.329 7.466 1.00 96.81 81 GLN A CA 1
ATOM 596 C C . GLN A 1 81 ? -4.360 6.420 8.805 1.00 96.81 81 GLN A C 1
ATOM 598 O O . GLN A 1 81 ? -4.978 6.275 9.856 1.00 96.81 81 GLN A O 1
ATOM 603 N N . TYR A 1 82 ? -3.061 6.731 8.780 1.00 96.25 82 TYR A N 1
ATOM 604 C CA . TYR A 1 82 ? -2.265 6.975 9.983 1.00 96.25 82 TYR A CA 1
ATOM 605 C C . TYR A 1 82 ? -2.828 8.120 10.839 1.00 96.25 82 TYR A C 1
ATOM 607 O O . TYR A 1 82 ? -2.971 7.953 12.049 1.00 96.25 82 TYR A O 1
ATOM 615 N N . LEU A 1 83 ? -3.188 9.253 10.224 1.00 96.31 83 LEU A N 1
ATOM 616 C CA . LEU A 1 83 ? -3.788 10.392 10.927 1.00 96.31 83 LEU A CA 1
ATOM 617 C C . LEU A 1 83 ? -5.162 10.046 11.514 1.00 96.31 83 LEU A C 1
ATOM 619 O O . LEU A 1 83 ? -5.438 10.388 12.661 1.00 96.31 83 LEU A O 1
ATOM 623 N N . ALA A 1 84 ? -6.004 9.335 10.761 1.00 96.50 84 ALA A N 1
ATOM 624 C CA . ALA A 1 84 ? -7.314 8.890 11.226 1.00 96.50 84 ALA A CA 1
ATOM 625 C C . ALA A 1 84 ? -7.196 7.967 12.449 1.00 96.50 84 ALA A C 1
ATOM 627 O O . ALA A 1 84 ? -7.950 8.134 13.403 1.00 96.50 84 ALA A O 1
ATOM 628 N N . LEU A 1 85 ? -6.197 7.074 12.464 1.00 96.06 85 LEU A N 1
ATOM 629 C CA . LEU A 1 85 ? -5.895 6.205 13.608 1.00 96.06 85 LEU A CA 1
ATOM 630 C C . LEU A 1 85 ? -5.526 6.977 14.888 1.00 96.06 85 LEU A C 1
ATOM 632 O O . LEU A 1 85 ? -5.669 6.428 15.976 1.00 96.06 85 LEU A O 1
ATOM 636 N N . GLN A 1 86 ? -5.070 8.232 14.792 1.00 96.19 86 GLN A N 1
ATOM 637 C CA . GLN A 1 86 ? -4.764 9.048 15.977 1.00 96.19 86 GLN A CA 1
ATOM 638 C C . GLN A 1 86 ? -6.018 9.606 16.658 1.00 96.19 86 GLN A C 1
ATOM 640 O O . GLN A 1 86 ? -5.972 9.960 17.833 1.00 96.19 86 GLN A O 1
ATOM 645 N N . ILE A 1 87 ? -7.125 9.717 15.920 1.00 97.06 87 ILE A N 1
ATOM 646 C CA . ILE A 1 87 ? -8.362 10.356 16.390 1.00 97.06 87 ILE A CA 1
ATOM 647 C C . ILE A 1 87 ? -9.566 9.405 16.385 1.00 97.06 87 ILE A C 1
ATOM 649 O O . ILE A 1 87 ? -10.664 9.812 16.756 1.00 97.06 87 ILE A O 1
ATOM 653 N N . GLY A 1 88 ? -9.386 8.147 15.972 1.00 96.00 88 GLY A N 1
ATOM 654 C CA . GLY A 1 88 ? -10.452 7.154 15.944 1.00 96.00 88 GLY A CA 1
ATOM 655 C C . GLY A 1 88 ? -10.119 5.903 15.136 1.00 96.00 88 GLY A C 1
ATOM 656 O O . GLY A 1 88 ? -8.964 5.589 14.862 1.00 96.00 88 GLY A O 1
ATOM 657 N N . THR A 1 89 ? -11.165 5.167 14.759 1.00 96.06 89 THR A N 1
ATOM 658 C CA . THR A 1 89 ? -11.058 4.002 13.870 1.00 96.06 89 THR A CA 1
ATOM 659 C C . THR A 1 89 ? -11.431 4.423 12.448 1.00 96.06 89 THR A C 1
ATOM 661 O O . THR A 1 89 ? -12.543 4.923 12.258 1.00 96.06 89 THR A O 1
ATOM 664 N N . PRO A 1 90 ? -10.544 4.253 11.450 1.00 95.19 90 PRO A N 1
ATOM 665 C CA . PRO A 1 90 ? -10.872 4.565 10.065 1.00 95.19 90 PRO A CA 1
ATOM 666 C C . PRO A 1 90 ? -12.091 3.774 9.576 1.00 95.19 90 PRO A C 1
ATOM 668 O O . PRO A 1 90 ? -12.214 2.584 9.859 1.00 95.19 90 PRO A O 1
ATOM 671 N N . GLN A 1 91 ? -12.963 4.431 8.811 1.00 96.06 91 GLN A N 1
ATOM 672 C CA . GLN A 1 91 ? -14.048 3.786 8.071 1.00 96.06 91 GLN A CA 1
ATOM 673 C C . GLN A 1 91 ? -13.626 3.708 6.601 1.00 96.06 91 GLN A C 1
ATOM 675 O O . GLN A 1 91 ? -13.675 4.727 5.906 1.00 96.06 91 GLN A O 1
ATOM 680 N N . PRO A 1 92 ? -13.102 2.562 6.141 1.00 96.06 92 PRO A N 1
ATOM 681 C CA . PRO A 1 92 ? -12.665 2.435 4.762 1.00 96.06 92 PRO A CA 1
ATOM 682 C C . PRO A 1 92 ? -13.855 2.365 3.811 1.00 96.06 92 PRO A C 1
ATOM 684 O O . PRO A 1 92 ? -14.941 1.928 4.190 1.00 96.06 92 PRO A O 1
ATOM 687 N N . LEU A 1 93 ? -13.616 2.757 2.561 1.00 95.31 93 LEU A N 1
ATOM 688 C CA . LEU A 1 93 ? -14.571 2.550 1.480 1.00 95.31 93 LEU A CA 1
ATOM 689 C C . LEU A 1 93 ? -14.853 1.054 1.317 1.00 95.31 93 LEU A C 1
ATOM 691 O O . LEU A 1 93 ? -13.937 0.228 1.344 1.00 95.31 93 LEU A O 1
ATOM 695 N N . SER A 1 94 ? -16.124 0.727 1.117 1.00 94.94 94 SER A N 1
ATOM 696 C CA . SER A 1 94 ? -16.575 -0.619 0.780 1.00 94.94 94 SER A CA 1
ATOM 697 C C . SER A 1 94 ? -16.059 -1.063 -0.593 1.00 94.94 94 SER A C 1
ATOM 699 O O . SER A 1 94 ? -15.635 -0.253 -1.425 1.00 94.94 94 SER A O 1
ATOM 701 N N . GLU A 1 95 ? -16.108 -2.370 -0.851 1.00 92.81 95 GLU A N 1
ATOM 702 C CA . GLU A 1 95 ? -15.727 -2.942 -2.146 1.00 92.81 95 GLU A CA 1
ATOM 703 C C . GLU A 1 95 ? -16.585 -2.381 -3.292 1.00 92.81 95 GLU A C 1
ATOM 705 O O . GLU A 1 95 ? -16.045 -2.028 -4.342 1.00 92.81 95 GLU A O 1
ATOM 710 N N . ASP A 1 96 ? -17.890 -2.201 -3.064 1.00 93.50 96 ASP A N 1
ATOM 711 C CA . ASP A 1 96 ? -18.820 -1.634 -4.046 1.00 93.50 96 ASP A CA 1
ATOM 712 C C . ASP A 1 96 ? -18.500 -0.169 -4.360 1.00 93.50 96 ASP A C 1
ATOM 714 O O . ASP A 1 96 ? -18.438 0.223 -5.530 1.00 93.50 96 ASP A O 1
ATOM 718 N N . GLU A 1 97 ? -18.227 0.644 -3.334 1.00 93.31 97 GLU A N 1
ATOM 719 C CA . GLU A 1 97 ? -17.784 2.028 -3.522 1.00 93.31 97 GLU A CA 1
ATOM 720 C C . GLU A 1 97 ? -16.478 2.063 -4.316 1.00 93.31 97 GLU A C 1
ATOM 722 O O . GLU A 1 97 ? -16.379 2.775 -5.318 1.00 93.31 97 GLU A O 1
ATOM 727 N N . CYS A 1 98 ? -15.494 1.242 -3.938 1.00 92.81 98 CYS A N 1
ATOM 728 C CA . CYS A 1 98 ? -14.228 1.143 -4.659 1.00 92.81 98 CYS A CA 1
ATOM 729 C C . CYS A 1 98 ? -14.434 0.750 -6.128 1.00 92.81 98 CYS A C 1
ATOM 731 O O . CYS A 1 98 ? -13.809 1.342 -7.011 1.00 92.81 98 CYS A O 1
ATOM 733 N N . ALA A 1 99 ? -15.332 -0.195 -6.410 1.00 89.69 99 ALA A N 1
ATOM 734 C CA . ALA A 1 99 ? -15.641 -0.634 -7.764 1.00 89.69 99 ALA A CA 1
ATOM 735 C C . ALA A 1 99 ? -16.332 0.459 -8.592 1.00 89.69 99 ALA A C 1
ATOM 737 O O . ALA A 1 99 ? -16.083 0.569 -9.794 1.00 89.69 99 ALA A O 1
ATOM 738 N N . VAL A 1 100 ? -17.213 1.267 -7.996 1.00 88.56 100 VAL A N 1
ATOM 739 C CA . VAL A 1 100 ? -17.891 2.378 -8.687 1.00 88.56 100 VAL A CA 1
ATOM 740 C C . VAL A 1 100 ?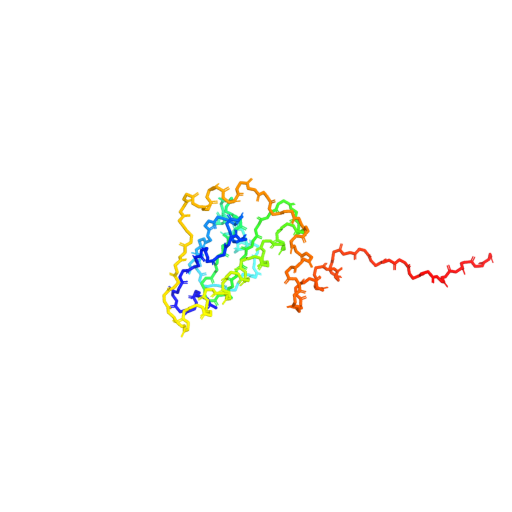 -16.927 3.538 -8.939 1.00 88.56 100 VAL A C 1
ATOM 742 O O . VAL A 1 100 ? -16.837 4.035 -10.061 1.00 88.56 100 VAL A O 1
ATOM 745 N N . ILE A 1 101 ? -16.171 3.949 -7.922 1.00 87.00 101 ILE A N 1
ATOM 746 C CA . ILE A 1 101 ? -15.286 5.119 -7.977 1.00 87.00 101 ILE A CA 1
ATOM 747 C C . ILE A 1 101 ? -14.052 4.826 -8.832 1.00 87.00 101 ILE A C 1
ATOM 749 O O . ILE A 1 101 ? -13.686 5.635 -9.685 1.00 87.00 101 ILE A O 1
ATOM 753 N N . GLY A 1 102 ? -13.442 3.651 -8.655 1.00 81.06 102 GLY A N 1
ATOM 754 C CA . GLY A 1 102 ? -12.222 3.248 -9.355 1.00 81.06 102 GLY A CA 1
ATOM 755 C C . GLY A 1 102 ? -12.399 3.082 -10.868 1.00 81.06 102 GLY A C 1
ATOM 756 O O . GLY A 1 102 ? -11.410 3.098 -11.601 1.00 81.06 102 GLY A O 1
ATOM 757 N N . ARG A 1 103 ? -13.647 2.969 -11.352 1.00 75.94 103 ARG A N 1
ATOM 758 C CA . ARG A 1 103 ? -13.994 2.964 -12.785 1.00 75.94 103 ARG A CA 1
ATOM 759 C C . ARG A 1 103 ? -13.908 4.341 -13.438 1.00 75.94 103 ARG A C 1
ATOM 761 O O . ARG A 1 103 ? -13.821 4.406 -14.661 1.00 75.94 103 ARG A O 1
ATOM 768 N N . ASN A 1 104 ? -13.922 5.426 -12.663 1.00 67.88 104 ASN A N 1
ATOM 769 C CA . ASN A 1 104 ? -13.697 6.766 -13.186 1.00 67.88 104 ASN A CA 1
ATOM 770 C C . ASN A 1 104 ? -12.199 7.085 -13.080 1.00 67.88 104 ASN A C 1
ATOM 772 O O . ASN A 1 104 ? -11.730 7.414 -11.985 1.00 67.88 104 ASN A O 1
ATOM 776 N N . PRO A 1 105 ? -11.416 6.954 -14.169 1.00 54.69 105 PRO A N 1
ATOM 777 C CA . PRO A 1 105 ? -9.983 7.165 -14.096 1.00 54.69 105 PRO A CA 1
ATOM 778 C C . PRO A 1 105 ? -9.724 8.583 -13.596 1.00 54.69 105 PRO A C 1
ATOM 780 O O . PRO A 1 105 ? -10.197 9.563 -14.179 1.00 54.69 105 PRO A O 1
ATOM 783 N N . ALA A 1 106 ? -8.972 8.694 -12.501 1.00 53.88 106 ALA A N 1
ATOM 784 C CA . ALA A 1 106 ? -8.479 9.972 -12.027 1.00 53.88 106 ALA A CA 1
ATOM 785 C C . ALA A 1 106 ? -7.732 10.640 -13.188 1.00 53.88 106 ALA A C 1
ATOM 787 O O . ALA A 1 106 ? -6.637 10.224 -13.563 1.00 53.88 106 ALA A O 1
ATOM 788 N N . ARG A 1 107 ? -8.343 11.660 -13.804 1.00 49.38 107 ARG A N 1
ATOM 789 C CA . ARG A 1 107 ? -7.651 12.483 -14.795 1.00 49.38 107 ARG A CA 1
ATOM 790 C C . ARG A 1 107 ? -6.376 13.019 -14.129 1.00 49.38 107 ARG A C 1
ATOM 792 O O . ARG A 1 107 ? -6.477 13.532 -13.009 1.00 49.38 107 ARG A O 1
ATOM 799 N N . PRO A 1 108 ? -5.219 13.018 -14.817 1.00 47.50 108 PRO A N 1
ATOM 800 C CA . PRO A 1 108 ? -3.962 13.553 -14.279 1.00 47.50 108 PRO A CA 1
ATOM 801 C C . PRO A 1 108 ? -4.058 15.016 -13.799 1.00 47.50 108 PRO A C 1
ATOM 803 O O . PRO A 1 108 ? -3.213 15.489 -13.047 1.00 47.50 108 PRO A O 1
ATOM 806 N N . VAL A 1 109 ? -5.137 15.728 -14.143 1.00 43.25 109 VAL A N 1
ATOM 807 C CA . VAL A 1 109 ? -5.491 17.054 -13.608 1.00 43.25 109 VAL A CA 1
ATOM 808 C C . VAL A 1 109 ? -5.620 17.071 -12.072 1.00 43.25 109 VAL A C 1
ATOM 810 O O . VAL A 1 109 ? -5.317 18.088 -11.451 1.00 43.25 109 VAL A O 1
ATOM 813 N N . ILE A 1 110 ? -6.008 15.968 -11.418 1.00 48.25 110 ILE A N 1
ATOM 814 C CA . ILE A 1 110 ? -6.103 15.923 -9.944 1.00 48.25 110 ILE A CA 1
ATOM 815 C C . ILE A 1 110 ? -4.713 15.926 -9.289 1.00 48.25 110 ILE A C 1
ATOM 817 O O . ILE A 1 110 ? -4.563 16.524 -8.224 1.00 48.25 110 ILE A O 1
ATOM 821 N N . LEU A 1 111 ? -3.689 15.378 -9.958 1.00 45.28 111 LEU A N 1
ATOM 822 C CA . LEU A 1 111 ? -2.291 15.463 -9.516 1.00 45.28 111 LEU A CA 1
ATOM 823 C C . LEU A 1 111 ? -1.794 16.921 -9.474 1.00 45.28 111 LEU A C 1
ATOM 825 O O . LEU A 1 111 ? -0.950 17.267 -8.651 1.00 45.28 111 LEU A O 1
ATOM 829 N N . GLN A 1 112 ? -2.360 17.801 -10.311 1.00 39.09 112 GLN A N 1
ATOM 830 C CA . GLN A 1 112 ? -2.062 19.236 -10.273 1.00 39.09 112 GLN A CA 1
ATOM 831 C C . GLN A 1 112 ? -2.801 19.979 -9.150 1.00 39.09 112 GLN A C 1
ATOM 833 O O . GLN A 1 112 ? -2.280 20.967 -8.636 1.00 39.09 11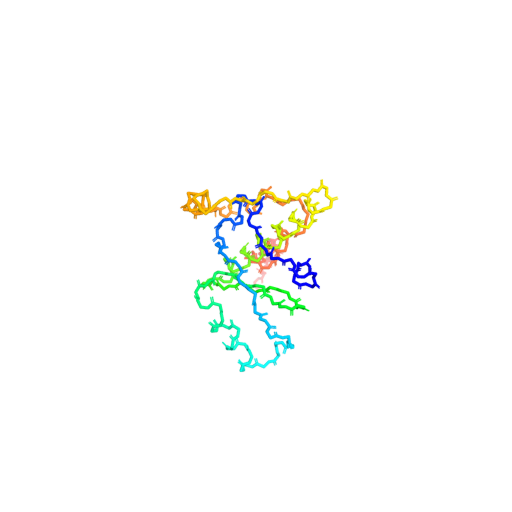2 GLN A O 1
ATOM 838 N N . LYS A 1 113 ? -4.000 19.527 -8.751 1.00 39.28 113 LYS A N 1
ATOM 839 C CA . LYS A 1 113 ? -4.862 20.258 -7.801 1.00 39.28 113 LYS A CA 1
ATOM 840 C C . LYS A 1 113 ? -4.682 19.835 -6.337 1.00 39.28 113 LYS A C 1
ATOM 842 O O . LYS A 1 113 ? -4.938 20.645 -5.451 1.00 39.28 113 LYS A O 1
ATOM 847 N N . SER A 1 114 ? -4.208 18.615 -6.060 1.00 42.06 114 SER A N 1
ATOM 848 C CA . SER A 1 114 ? -3.892 18.160 -4.691 1.00 42.06 114 SER A CA 1
ATOM 849 C C . SER A 1 114 ? -2.529 18.647 -4.179 1.00 42.06 114 SER A C 1
ATOM 851 O O . SER A 1 114 ? -2.148 18.352 -3.048 1.00 42.06 114 SER A O 1
ATOM 853 N N . GLY A 1 115 ? -1.790 19.408 -4.992 1.00 40.47 115 GLY A N 1
ATOM 854 C CA . GLY A 1 115 ? -0.496 19.982 -4.650 1.00 40.47 115 GLY A CA 1
ATOM 855 C C . GLY A 1 115 ? -0.604 21.145 -3.668 1.00 40.47 115 GLY A C 1
ATOM 856 O O . GLY A 1 115 ? -0.480 22.302 -4.057 1.00 40.47 115 GLY A O 1
ATOM 857 N N . ARG A 1 116 ? -0.742 20.847 -2.377 1.00 40.94 116 ARG A N 1
ATOM 858 C CA . ARG A 1 116 ? -0.128 21.693 -1.352 1.00 40.94 116 ARG A CA 1
ATOM 859 C C . ARG A 1 116 ? 1.062 20.947 -0.761 1.00 40.94 116 ARG A C 1
ATOM 861 O O . ARG A 1 116 ? 0.935 20.164 0.167 1.00 40.94 116 ARG A O 1
ATOM 868 N N . THR A 1 117 ? 2.205 21.273 -1.366 1.00 42.84 117 THR A N 1
ATOM 869 C CA . THR A 1 117 ? 3.569 21.106 -0.854 1.00 42.84 117 THR A CA 1
ATOM 870 C C . THR A 1 117 ? 4.187 19.721 -1.108 1.00 42.84 117 THR A C 1
ATOM 872 O O . THR A 1 117 ? 3.728 18.695 -0.627 1.00 42.84 117 THR A O 1
ATOM 875 N N . THR A 1 118 ? 5.271 19.714 -1.893 1.00 49.19 118 THR A N 1
ATOM 876 C CA . THR A 1 118 ? 6.186 18.587 -2.185 1.00 49.19 118 THR A CA 1
ATOM 877 C C . THR A 1 118 ? 5.866 17.725 -3.421 1.00 49.19 118 THR A C 1
ATOM 879 O O . THR A 1 118 ? 6.567 17.867 -4.422 1.00 49.19 118 THR A O 1
ATOM 882 N N . SER A 1 119 ? 4.830 16.880 -3.444 1.00 48.72 119 SER A N 1
ATOM 883 C CA . SER A 1 119 ? 4.714 15.816 -4.474 1.00 48.72 119 SER A CA 1
ATOM 884 C C . SER A 1 119 ? 4.457 16.305 -5.911 1.00 48.72 119 SER A C 1
ATOM 886 O O . SER A 1 119 ? 5.022 15.761 -6.858 1.00 48.72 119 SER A O 1
ATOM 888 N N . ALA A 1 120 ? 3.678 17.377 -6.096 1.00 49.97 120 ALA A N 1
ATOM 889 C CA . ALA A 1 120 ? 3.450 17.971 -7.422 1.00 49.97 120 ALA A CA 1
ATOM 890 C C . ALA A 1 120 ? 4.716 18.644 -7.991 1.00 49.97 120 ALA A C 1
ATOM 892 O O . ALA A 1 120 ? 4.965 18.591 -9.194 1.00 49.97 120 ALA A O 1
ATOM 893 N N . ASN A 1 121 ? 5.549 19.227 -7.120 1.00 50.56 121 ASN A N 1
ATOM 894 C CA . ASN A 1 121 ? 6.830 19.813 -7.519 1.00 50.56 121 ASN A CA 1
ATOM 895 C C . ASN A 1 121 ? 7.845 18.727 -7.885 1.00 50.56 121 ASN A C 1
ATOM 897 O O . ASN A 1 121 ? 8.623 18.922 -8.812 1.00 50.56 121 ASN A O 1
ATOM 901 N N . VAL A 1 122 ? 7.818 17.577 -7.199 1.00 55.38 122 VAL A N 1
ATOM 902 C CA . VAL A 1 122 ? 8.632 16.409 -7.567 1.00 55.38 122 VAL A CA 1
ATOM 903 C C . VAL A 1 122 ? 8.189 15.858 -8.921 1.00 55.38 122 VAL A C 1
ATOM 905 O O . VAL A 1 122 ? 9.041 15.662 -9.776 1.00 55.38 122 VAL A O 1
ATOM 908 N N . PHE A 1 123 ? 6.883 15.698 -9.171 1.00 55.16 123 PHE A N 1
ATOM 909 C CA . PHE A 1 123 ? 6.398 15.232 -10.476 1.00 55.16 123 PHE A CA 1
ATOM 910 C C . PHE A 1 123 ? 6.836 16.156 -11.618 1.00 55.16 123 PHE A C 1
ATOM 912 O O . PHE A 1 123 ? 7.437 15.690 -12.581 1.00 55.16 123 PHE A O 1
ATOM 919 N N . LYS A 1 124 ? 6.611 17.471 -11.482 1.00 54.97 124 LYS A N 1
ATOM 920 C CA . LYS A 1 124 ? 7.056 18.454 -12.482 1.00 54.97 124 LYS A CA 1
ATOM 921 C C . LYS A 1 124 ? 8.568 18.420 -12.689 1.00 54.97 124 LYS A C 1
ATOM 923 O O . LYS A 1 124 ? 9.034 18.410 -13.817 1.00 54.97 124 LYS A O 1
ATOM 928 N N . ARG A 1 125 ? 9.347 18.331 -11.608 1.00 55.94 125 ARG A N 1
ATOM 929 C CA . ARG A 1 125 ? 10.814 18.300 -11.676 1.00 55.94 125 ARG A CA 1
ATOM 930 C C . ARG A 1 125 ? 11.373 17.018 -12.300 1.00 55.94 125 ARG A C 1
ATOM 932 O O . ARG A 1 125 ? 12.461 17.067 -12.862 1.00 55.94 125 ARG A O 1
ATOM 939 N N . VAL A 1 126 ? 10.680 15.890 -12.154 1.00 53.78 126 VAL A N 1
ATOM 940 C CA . VAL A 1 126 ? 11.138 14.579 -12.644 1.00 53.78 126 VAL A CA 1
ATOM 941 C C . VAL A 1 126 ? 10.651 14.300 -14.069 1.00 53.78 126 VAL A C 1
ATOM 943 O O . VAL A 1 126 ? 11.371 13.652 -14.822 1.00 53.78 126 VAL A O 1
ATOM 946 N N . PHE A 1 127 ? 9.465 14.786 -14.453 1.00 53.72 127 PHE A N 1
ATOM 947 C CA . PHE A 1 127 ? 8.797 14.363 -15.690 1.00 53.72 127 PHE A CA 1
ATOM 948 C C . PHE A 1 127 ? 8.460 15.485 -16.685 1.00 53.72 127 PHE A C 1
ATOM 950 O O . PHE A 1 127 ? 8.090 15.165 -17.814 1.00 53.72 127 PHE A O 1
ATOM 957 N N . GLU A 1 128 ? 8.596 16.776 -16.346 1.00 54.75 128 GLU A N 1
ATOM 958 C CA . GLU A 1 128 ? 8.569 17.831 -17.373 1.00 54.75 128 GLU A CA 1
ATOM 959 C C . GLU A 1 128 ? 9.975 17.971 -17.991 1.00 54.75 128 GLU A C 1
ATOM 961 O O . GLU A 1 128 ? 10.953 18.118 -17.250 1.00 54.75 128 GLU A O 1
ATOM 966 N N . PRO A 1 129 ? 10.125 17.936 -19.332 1.00 44.56 129 PRO A N 1
ATOM 967 C CA . PRO A 1 129 ? 11.402 18.257 -19.954 1.00 44.56 129 PRO A CA 1
ATOM 968 C C . PRO A 1 129 ? 11.789 19.681 -19.557 1.00 44.56 129 PRO A C 1
ATOM 970 O O . PRO A 1 129 ? 10.948 20.583 -19.561 1.00 44.56 129 PRO A O 1
ATOM 973 N N . ALA A 1 130 ? 13.062 19.890 -19.210 1.00 52.03 130 ALA A N 1
ATOM 974 C CA . ALA A 1 130 ? 13.581 21.225 -18.962 1.00 52.03 130 ALA A CA 1
ATOM 975 C C . ALA A 1 130 ? 13.286 22.086 -20.196 1.00 52.03 130 ALA A C 1
ATOM 977 O O . ALA A 1 130 ? 13.879 21.880 -21.255 1.00 52.03 130 ALA A O 1
ATOM 978 N N . LEU A 1 131 ? 12.339 23.021 -20.072 1.00 43.91 131 LEU A N 1
ATOM 979 C CA . LEU A 1 131 ? 12.094 24.024 -21.099 1.00 43.91 131 LEU A CA 1
ATOM 980 C C . LEU A 1 131 ? 13.447 24.672 -21.424 1.00 43.91 131 LEU A C 1
ATOM 982 O O . LEU A 1 131 ? 14.119 25.138 -20.492 1.00 43.91 131 LEU A O 1
ATOM 986 N N . PRO A 1 132 ? 13.889 24.677 -22.696 1.00 41.44 132 PRO A N 1
ATOM 987 C CA . PRO A 1 132 ? 15.122 25.353 -23.051 1.00 41.44 132 PRO A CA 1
ATOM 988 C C . PRO A 1 132 ? 14.997 26.802 -22.589 1.00 41.44 132 PRO A C 1
ATOM 990 O O . PRO A 1 132 ? 14.002 27.473 -22.871 1.00 41.44 132 PRO A O 1
ATOM 993 N N . ARG A 1 133 ? 15.987 27.267 -21.818 1.00 43.09 133 ARG A N 1
ATOM 994 C CA . ARG A 1 133 ? 16.044 28.664 -21.391 1.00 43.09 133 ARG A CA 1
ATOM 995 C C . ARG A 1 133 ? 16.047 29.510 -22.659 1.00 43.09 133 ARG A C 1
ATOM 997 O O . ARG A 1 133 ? 17.005 29.464 -23.427 1.00 43.09 133 ARG A O 1
ATOM 1004 N N . SER A 1 134 ? 14.969 30.251 -22.890 1.00 47.91 134 SER A N 1
ATOM 1005 C CA . SER A 1 134 ? 14.890 31.246 -23.953 1.00 47.91 134 SER A CA 1
ATOM 1006 C C . SER A 1 134 ? 16.028 32.248 -23.748 1.00 47.91 134 SER A C 1
ATOM 1008 O O . SER A 1 134 ? 15.966 33.051 -22.818 1.00 47.91 134 SER A O 1
ATOM 1010 N N . GLY A 1 135 ? 17.091 32.157 -24.552 1.00 51.38 135 GLY A N 1
ATOM 1011 C CA . GLY A 1 135 ? 18.208 33.101 -24.457 1.00 51.38 135 GLY A CA 1
ATOM 1012 C C . GLY A 1 135 ? 19.596 32.648 -24.914 1.00 51.38 135 GLY A C 1
ATOM 1013 O O . GLY A 1 135 ? 20.533 33.404 -24.693 1.00 51.38 135 GLY A O 1
ATOM 1014 N N . GLN A 1 136 ? 19.781 31.483 -25.545 1.00 46.66 136 GLN A N 1
ATOM 1015 C CA . GLN A 1 136 ? 21.014 31.231 -26.308 1.00 46.66 136 GLN A CA 1
ATOM 1016 C C . GLN A 1 136 ? 20.735 31.354 -27.802 1.00 46.66 136 GLN A C 1
ATOM 1018 O O . GLN A 1 136 ? 20.446 30.386 -28.499 1.00 46.66 136 GLN A O 1
ATOM 1023 N N . THR A 1 137 ? 20.802 32.595 -28.277 1.00 41.06 137 THR A N 1
ATOM 1024 C CA . THR A 1 137 ? 21.083 32.917 -29.672 1.00 41.06 137 THR A CA 1
ATOM 1025 C C . THR A 1 137 ? 22.443 32.320 -30.023 1.00 41.06 137 THR A C 1
ATOM 1027 O O . THR A 1 137 ? 23.476 32.803 -29.565 1.00 41.06 137 THR A O 1
ATOM 1030 N N . LEU A 1 138 ? 22.441 31.258 -30.828 1.00 46.75 138 LEU A N 1
ATOM 1031 C CA . LEU A 1 138 ? 23.614 30.873 -31.604 1.00 46.75 138 LEU A CA 1
ATOM 1032 C C . LEU A 1 138 ? 23.869 32.005 -32.606 1.00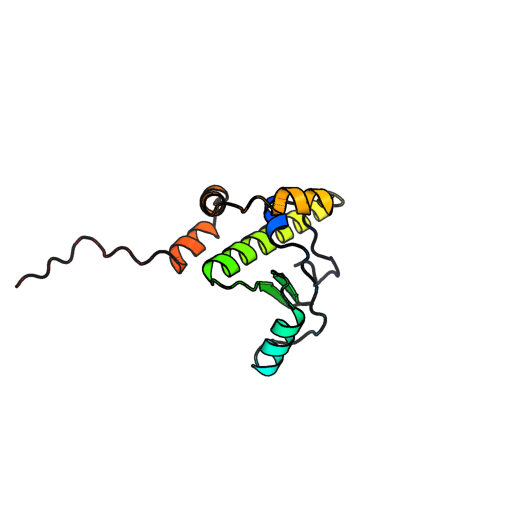 46.75 138 LEU A C 1
ATOM 1034 O O . LEU A 1 138 ? 23.043 32.252 -33.485 1.00 46.75 138 LEU A O 1
ATOM 1038 N N . GLN A 1 139 ? 24.957 32.745 -32.404 1.00 42.78 139 GLN A N 1
ATOM 1039 C CA . GLN A 1 139 ? 25.511 33.632 -33.424 1.00 42.78 139 GLN A CA 1
ATOM 1040 C C . GLN A 1 139 ? 26.419 32.827 -34.372 1.00 42.78 139 GLN A C 1
ATOM 1042 O O . GLN A 1 139 ? 26.926 31.786 -33.946 1.00 42.78 139 GLN A O 1
ATOM 1047 N N . PRO A 1 140 ? 26.524 33.261 -35.643 1.00 55.16 140 PRO A N 1
ATOM 1048 C CA . PRO A 1 140 ? 26.938 32.430 -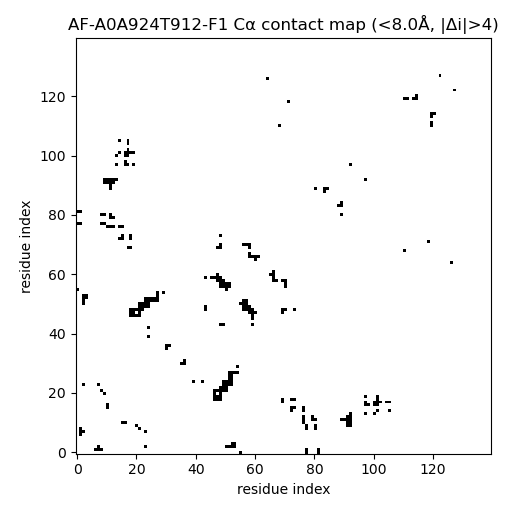36.776 1.00 55.16 140 PRO A CA 1
ATOM 1049 C C . PRO A 1 140 ? 28.413 32.024 -36.779 1.00 55.16 140 PRO A C 1
ATOM 1051 O O . PRO A 1 140 ? 29.242 32.754 -36.192 1.00 55.16 140 PRO A O 1
#

Secondary structure (DSSP, 8-state):
--GGGTPPP---SGGGGGG----EE-------SHHHHHHHHHHHTT-SEEEETTTEEEE--SSHHHHHHHHHHHHHHHHHHHHHHHHS---PPPHHHHHHHTTS---THHHHHS-SSSHHHHHHHHHS-----TT-----

Nearest PDB structures (foldseek):
  2z7b-assembly1_A  TM=7.841E-01  e=5.250E-06  Mesorhizobium japonicum MAFF 303099
  4c25-assembly1_A  TM=8.437E-01  e=2.827E-04  Streptococcus pneumoniae TIGR4
  6btg-assembly1_A  TM=8.131E-01  e=1.922E-04  Bacillus thuringiensis
  8iqa-assembly1_A  TM=7.394E-01  e=1.149E-04  Alcaligenes faecalis subsp. faecalis NBRC 13111
  8ix6-assembly1_A  TM=7.409E-01  e=7.415E-04  Bradyrhizobium sp. WSM3983

Radius of gyration: 18.14 Å; Cα contacts (8 Å, |Δi|>4): 154; chains: 1; bounding box: 46×46×53 Å

pLDDT: mean 80.84, std 20.01, range [39.09, 97.06]

Sequence (140 aa):
MLTTVGQTWQPVTMQATVLGPAPVFKKTASINSVALGLEVAEFLDGAKAALMRHHGAVTGEASVSDAFARAIYLEENAHRQYLALQIGTPQPLSEDECAVIGRNPARPVILQKSGRTTSANVFKRVFEPALPRSGQTLQP

Mean predicted aligned error: 9.73 Å